Protein AF-A0A350LSG0-F1 (afdb_monomer_lite)

Radius of gyration: 17.98 Å; chains: 1; bounding box: 38×11×48 Å

Secondary structure (DSSP, 8-state):
--SSSHHHHHHHHHHHHHHHHHHHHHHHHHHHHHHHHHH--

Foldseek 3Di:
DCPPCVVVVVVVVVVVVVVVVVVVVVVVVVVVVVVVVVPDD

pLDDT: mean 89.32, std 12.07, range [52.81, 97.5]

Sequence (41 aa):
MAGHSKWANIQHRKGRQDAVRAKLFSKFSKEITVAAKMGDP

Structure (mmCIF, N/CA/C/O backbone):
data_AF-A0A350LSG0-F1
#
_entry.id   AF-A0A350LSG0-F1
#
loop_
_atom_site.group_PDB
_atom_site.id
_atom_site.type_symbol
_atom_site.label_atom_id
_atom_site.label_alt_id
_atom_site.label_comp_id
_atom_site.label_asym_id
_atom_site.label_entity_id
_atom_site.label_seq_id
_atom_site.pdbx_PDB_ins_code
_atom_site.Cartn_x
_atom_site.Cartn_y
_atom_site.Cartn_z
_atom_site.occupancy
_atom_site.B_iso_or_equiv
_atom_site.auth_seq_id
_atom_site.auth_comp_id
_atom_site.auth_asym_id
_atom_site.auth_atom_id
_atom_site.pdbx_PDB_model_num
ATOM 1 N N . MET A 1 1 ? 20.606 -9.512 -23.105 1.00 52.81 1 MET A N 1
ATOM 2 C CA . MET A 1 1 ? 20.843 -8.396 -22.163 1.00 52.81 1 MET A CA 1
ATOM 3 C C . MET A 1 1 ? 19.518 -7.822 -21.675 1.00 52.81 1 MET A C 1
ATOM 5 O O . MET A 1 1 ? 18.858 -7.119 -22.425 1.00 52.81 1 MET A O 1
ATOM 9 N N . ALA A 1 2 ? 19.162 -8.044 -20.408 1.00 59.53 2 ALA A N 1
ATOM 10 C CA . ALA A 1 2 ? 18.172 -7.229 -19.691 1.00 59.53 2 ALA A CA 1
ATOM 11 C C . ALA A 1 2 ? 18.760 -5.851 -19.292 1.00 59.53 2 ALA A C 1
ATOM 13 O O . ALA A 1 2 ? 18.495 -5.360 -18.203 1.00 59.53 2 ALA A O 1
ATOM 14 N N . GLY A 1 3 ? 19.634 -5.271 -20.126 1.00 66.69 3 GLY A N 1
ATOM 15 C CA . GLY A 1 3 ? 20.482 -4.124 -19.777 1.00 66.69 3 GLY A CA 1
ATOM 16 C C . GLY A 1 3 ? 19.748 -2.788 -19.869 1.00 66.69 3 GLY A C 1
ATOM 17 O O . GLY A 1 3 ? 19.777 -2.010 -18.924 1.00 66.69 3 GLY A O 1
ATOM 18 N N . HIS A 1 4 ? 19.011 -2.557 -2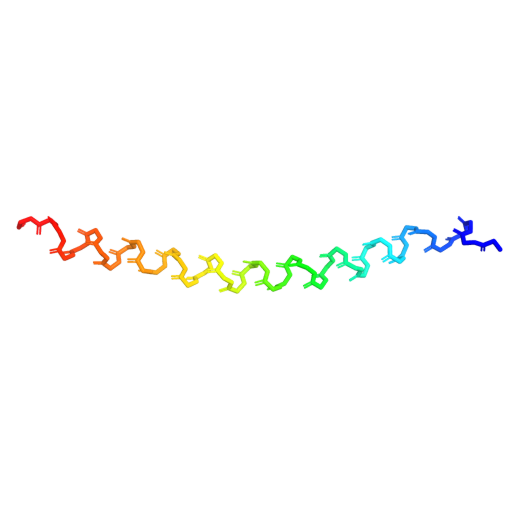0.961 1.00 72.56 4 HIS A N 1
ATOM 19 C CA . HIS A 1 4 ? 18.318 -1.283 -21.206 1.00 72.56 4 HIS A CA 1
ATOM 20 C C . HIS A 1 4 ? 16.903 -1.213 -20.602 1.00 72.56 4 HIS A C 1
ATOM 22 O O . HIS A 1 4 ? 16.377 -0.131 -20.377 1.00 72.56 4 HIS A O 1
ATOM 28 N N . SER A 1 5 ? 16.285 -2.358 -20.294 1.00 82.06 5 SER A N 1
ATOM 29 C C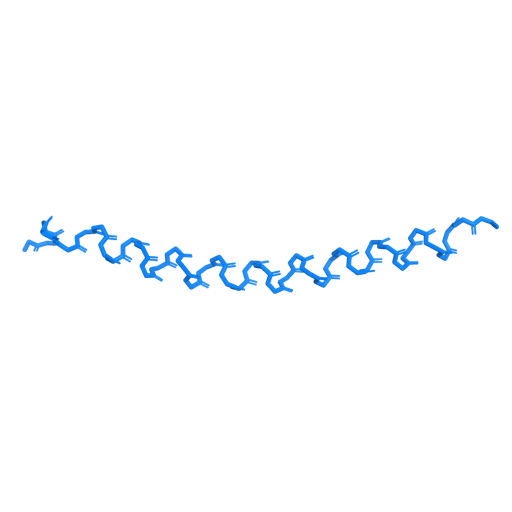A . SER A 1 5 ? 14.901 -2.455 -19.795 1.00 82.06 5 SER A CA 1
ATOM 30 C C . SER A 1 5 ? 14.791 -2.986 -18.362 1.00 82.06 5 SER A C 1
ATOM 32 O O . SER A 1 5 ? 13.684 -3.204 -17.863 1.00 82.06 5 SER A O 1
ATOM 34 N N . LYS A 1 6 ? 15.925 -3.159 -17.660 1.00 86.44 6 LYS A N 1
ATOM 35 C CA . LYS A 1 6 ? 15.964 -3.601 -16.253 1.00 86.44 6 LYS A CA 1
ATOM 36 C C . LYS A 1 6 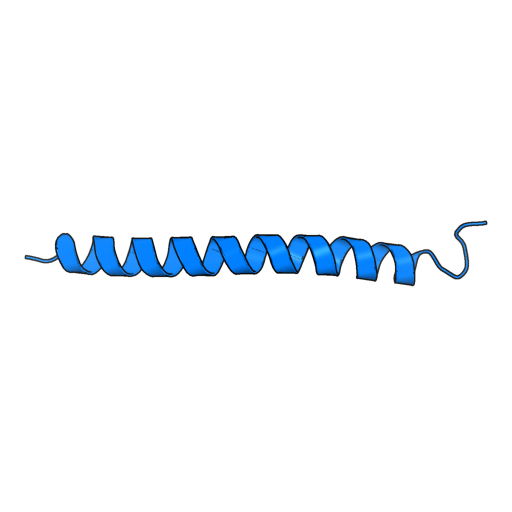? 15.029 -2.761 -15.388 1.00 86.44 6 LYS A C 1
ATOM 38 O O . LYS A 1 6 ? 14.255 -3.301 -14.601 1.00 86.44 6 LYS A O 1
ATOM 43 N N . TRP A 1 7 ? 15.109 -1.441 -15.550 1.00 90.38 7 TRP A N 1
ATOM 44 C CA . TRP A 1 7 ? 14.325 -0.506 -14.757 1.00 90.38 7 TRP A CA 1
ATOM 45 C C . TRP A 1 7 ? 12.832 -0.592 -15.070 1.00 90.38 7 TRP A C 1
ATOM 47 O O . TRP A 1 7 ? 12.042 -0.733 -14.142 1.00 90.38 7 TRP A O 1
ATOM 57 N N . ALA A 1 8 ? 12.450 -0.631 -16.349 1.00 91.06 8 ALA A N 1
ATOM 58 C CA . ALA A 1 8 ? 11.054 -0.795 -16.757 1.00 91.06 8 ALA A CA 1
ATOM 59 C C . ALA A 1 8 ? 10.434 -2.077 -16.169 1.00 91.06 8 ALA A C 1
ATOM 61 O O . ALA A 1 8 ? 9.354 -2.049 -15.580 1.00 91.06 8 ALA A O 1
ATOM 62 N N . ASN A 1 9 ? 11.160 -3.198 -16.215 1.00 91.06 9 ASN A N 1
ATOM 63 C CA . ASN A 1 9 ? 10.703 -4.460 -15.629 1.00 91.06 9 ASN A CA 1
ATOM 64 C C . ASN A 1 9 ? 10.543 -4.378 -14.102 1.00 91.06 9 ASN A C 1
ATOM 66 O O . ASN A 1 9 ? 9.569 -4.896 -13.546 1.00 91.06 9 ASN A O 1
ATOM 70 N N . ILE A 1 10 ? 11.476 -3.708 -13.416 1.00 92.88 10 ILE A N 1
ATOM 71 C CA . ILE A 1 10 ? 11.387 -3.464 -11.971 1.00 92.88 10 ILE A CA 1
ATOM 72 C C . ILE A 1 10 ? 10.176 -2.585 -11.655 1.00 92.88 10 ILE A C 1
ATOM 74 O O . ILE A 1 10 ? 9.411 -2.930 -10.756 1.00 92.88 10 ILE A O 1
ATOM 78 N N . GLN A 1 11 ? 9.969 -1.504 -12.406 1.00 94.44 11 GLN A N 1
ATOM 79 C CA . GLN A 1 11 ? 8.860 -0.574 -12.225 1.00 94.44 11 GLN A CA 1
ATOM 80 C C . GLN A 1 11 ? 7.508 -1.273 -12.396 1.00 94.44 11 GLN A C 1
ATOM 82 O O . GLN A 1 11 ? 6.659 -1.166 -11.516 1.00 94.44 11 GLN A O 1
ATOM 87 N N . HIS A 1 12 ? 7.313 -2.056 -13.462 1.00 94.56 12 HIS A N 1
ATOM 88 C CA . HIS A 1 12 ? 6.058 -2.784 -13.680 1.00 94.56 12 HIS A CA 1
ATOM 89 C C . HIS A 1 12 ? 5.794 -3.843 -12.609 1.00 94.56 12 HIS A C 1
ATOM 91 O O . HIS A 1 12 ? 4.662 -4.014 -12.150 1.00 94.56 12 HIS A O 1
ATOM 97 N N . ARG A 1 13 ? 6.831 -4.577 -12.191 1.00 95.44 13 ARG A N 1
ATOM 98 C CA . ARG A 1 13 ? 6.701 -5.564 -11.114 1.00 95.44 13 ARG A CA 1
ATOM 99 C C . ARG A 1 13 ? 6.351 -4.886 -9.791 1.00 95.44 13 ARG A C 1
ATOM 101 O O . ARG A 1 13 ? 5.427 -5.336 -9.119 1.00 95.44 13 ARG A O 1
ATOM 108 N N . LYS A 1 14 ? 7.052 -3.802 -9.449 1.00 96.44 14 LYS A N 1
ATOM 109 C CA . LYS A 1 14 ? 6.813 -3.024 -8.233 1.00 96.44 14 LYS A CA 1
ATOM 110 C C . LYS A 1 14 ? 5.413 -2.409 -8.236 1.00 96.44 14 LYS A C 1
ATOM 112 O O . LYS A 1 14 ? 4.683 -2.605 -7.277 1.00 96.44 14 LYS A O 1
ATOM 117 N N . GLY A 1 15 ? 4.990 -1.787 -9.337 1.00 97.50 15 GLY A N 1
ATOM 118 C CA . GLY A 1 15 ? 3.661 -1.183 -9.457 1.00 97.50 15 GLY A CA 1
ATOM 119 C C . GLY A 1 15 ? 2.521 -2.181 -9.230 1.00 97.50 15 GLY A C 1
ATOM 120 O O . GLY A 1 15 ? 1.577 -1.884 -8.503 1.00 97.50 15 GLY A O 1
ATOM 121 N N . ARG A 1 16 ? 2.634 -3.406 -9.766 1.00 96.81 16 ARG A N 1
ATOM 122 C CA . ARG A 1 16 ? 1.649 -4.472 -9.498 1.00 96.81 16 ARG A CA 1
ATOM 123 C C . ARG A 1 16 ? 1.623 -4.886 -8.025 1.00 96.81 16 ARG A C 1
ATOM 125 O O . ARG A 1 16 ? 0.546 -5.069 -7.466 1.00 96.81 16 ARG A O 1
ATOM 132 N N . GLN A 1 17 ? 2.789 -5.023 -7.396 1.00 97.31 17 GLN A N 1
ATOM 133 C CA . GLN A 1 17 ? 2.887 -5.377 -5.976 1.00 97.31 17 GLN A CA 1
ATOM 134 C C . GLN A 1 17 ? 2.318 -4.275 -5.076 1.00 97.31 17 GLN A C 1
ATOM 136 O O . GLN A 1 17 ? 1.565 -4.566 -4.148 1.00 97.31 17 GLN A O 1
ATOM 141 N N . ASP A 1 1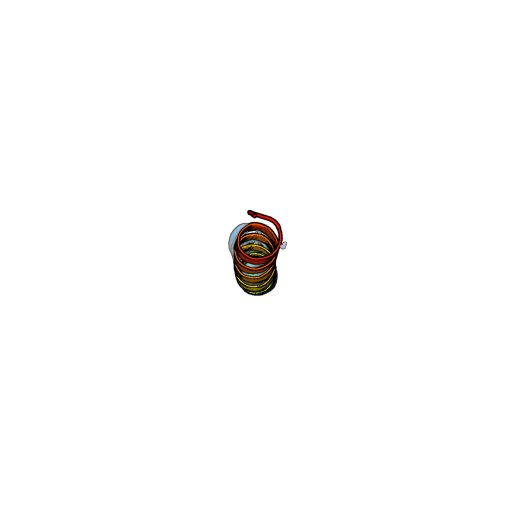8 ? 2.631 -3.019 -5.381 1.00 97.38 18 ASP A N 1
ATOM 142 C CA . ASP A 1 18 ? 2.163 -1.865 -4.622 1.00 97.38 18 ASP A CA 1
ATOM 143 C C . ASP A 1 18 ? 0.643 -1.69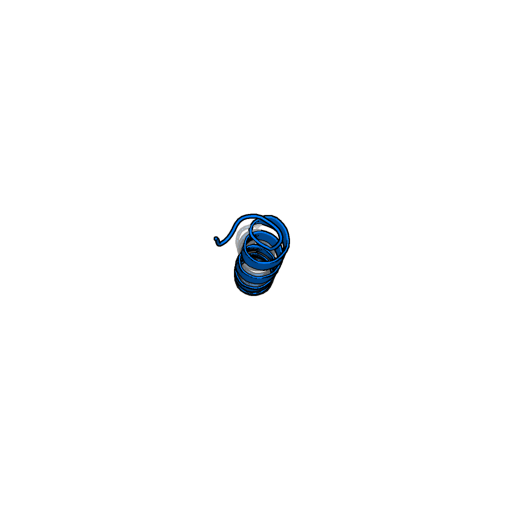5 -4.749 1.00 97.38 18 ASP A C 1
ATOM 145 O O . ASP A 1 18 ? -0.014 -1.433 -3.746 1.00 97.38 18 ASP A O 1
ATOM 149 N N . ALA A 1 19 ? 0.050 -1.955 -5.921 1.00 97.19 19 ALA A N 1
ATOM 150 C CA . ALA A 1 19 ? -1.405 -1.928 -6.097 1.00 97.19 19 ALA A CA 1
ATOM 151 C C . ALA A 1 19 ? -2.130 -2.978 -5.232 1.00 97.19 19 ALA A C 1
ATOM 153 O O . ALA A 1 19 ? -3.138 -2.678 -4.586 1.00 97.19 19 ALA A O 1
ATOM 154 N N . VAL A 1 20 ? -1.601 -4.207 -5.175 1.00 97.00 20 VAL A N 1
ATOM 155 C CA . VAL A 1 20 ? -2.150 -5.265 -4.309 1.00 97.00 20 VAL A CA 1
ATOM 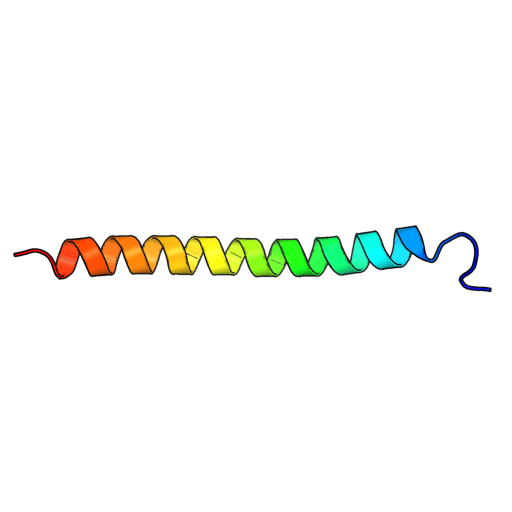156 C C . VAL A 1 20 ? -2.013 -4.876 -2.838 1.00 97.00 20 VAL A C 1
ATOM 158 O O . VAL A 1 20 ? -2.971 -4.992 -2.071 1.00 97.00 20 VAL A O 1
ATOM 161 N N . ARG A 1 21 ? -0.841 -4.365 -2.447 1.00 97.06 21 ARG A N 1
ATOM 162 C CA . ARG A 1 21 ? -0.562 -3.939 -1.074 1.00 97.06 21 ARG A CA 1
ATOM 163 C C . ARG A 1 21 ? -1.449 -2.765 -0.646 1.00 97.06 21 ARG A C 1
ATOM 165 O O . ARG A 1 21 ? -1.980 -2.791 0.460 1.00 97.06 21 ARG A O 1
ATOM 172 N N . ALA A 1 22 ? -1.672 -1.785 -1.520 1.00 97.31 22 ALA A N 1
ATOM 173 C CA . ALA A 1 22 ? -2.543 -0.643 -1.253 1.00 97.31 22 ALA A CA 1
ATOM 174 C C . ALA A 1 22 ? -3.979 -1.090 -0.943 1.00 97.31 22 ALA A C 1
ATOM 176 O O . ALA A 1 22 ? -4.557 -0.660 0.053 1.00 97.31 22 ALA A O 1
ATOM 177 N N . LYS A 1 23 ? -4.525 -2.031 -1.729 1.00 96.81 23 LYS A N 1
ATOM 178 C CA . LYS A 1 23 ? -5.865 -2.590 -1.490 1.00 96.81 23 LYS A CA 1
ATOM 179 C C . LYS A 1 23 ? -5.981 -3.265 -0.120 1.00 96.81 23 LYS A C 1
ATOM 181 O O . LYS A 1 23 ? -7.016 -3.133 0.531 1.00 96.81 23 LYS A O 1
ATOM 186 N N . LEU A 1 24 ? -4.949 -3.993 0.309 1.00 97.06 24 LEU A N 1
ATOM 187 C CA . LEU A 1 24 ? -4.923 -4.639 1.625 1.00 97.06 24 LEU A CA 1
ATOM 188 C C . LEU A 1 24 ? -4.837 -3.611 2.755 1.00 97.06 24 LEU A C 1
ATOM 190 O O . LEU A 1 24 ? -5.633 -3.674 3.687 1.00 97.06 24 LEU A O 1
ATOM 194 N N . PHE A 1 25 ? -3.956 -2.614 2.642 1.00 97.19 25 PHE A N 1
ATOM 195 C CA . PHE A 1 25 ? -3.849 -1.562 3.655 1.00 97.19 25 PHE A CA 1
ATOM 196 C C . PHE A 1 25 ? -5.137 -0.761 3.821 1.00 97.19 25 PHE A C 1
ATOM 198 O O . PHE A 1 25 ? -5.507 -0.447 4.948 1.00 97.19 25 PHE A O 1
ATOM 205 N N . SER A 1 26 ? -5.864 -0.478 2.737 1.00 96.81 26 SER A N 1
ATOM 206 C CA . SER A 1 26 ? -7.168 0.184 2.845 1.00 96.81 26 SER A CA 1
ATOM 207 C C . SER A 1 26 ? -8.192 -0.650 3.620 1.00 96.81 26 SER A C 1
ATOM 209 O O . SER A 1 26 ? -9.032 -0.078 4.310 1.00 96.81 26 SER A O 1
ATOM 211 N N . LYS A 1 27 ? -8.141 -1.987 3.526 1.00 96.31 27 LYS A N 1
ATOM 212 C CA . LYS A 1 27 ? -9.006 -2.871 4.323 1.00 96.31 27 LYS A CA 1
ATOM 213 C C . LYS A 1 27 ? -8.600 -2.857 5.792 1.00 96.31 27 LYS A C 1
ATOM 215 O O . LYS A 1 27 ? -9.436 -2.558 6.634 1.00 96.31 27 LYS A O 1
ATOM 220 N N . PHE A 1 28 ? -7.316 -3.072 6.076 1.00 97.12 28 PHE A N 1
ATOM 221 C CA . PHE A 1 28 ? -6.806 -3.073 7.447 1.00 97.12 28 PHE A CA 1
ATOM 222 C C . PHE A 1 28 ? -7.037 -1.738 8.151 1.00 97.12 28 PHE A C 1
ATOM 224 O O . PHE A 1 28 ? -7.468 -1.719 9.294 1.00 97.12 28 PHE A O 1
ATOM 231 N N . SER A 1 29 ? -6.827 -0.615 7.462 1.00 96.62 29 SER A N 1
ATOM 232 C CA . SER A 1 29 ? -7.103 0.709 8.023 1.00 96.62 29 SER A CA 1
ATOM 233 C C . SER A 1 29 ? -8.569 0.856 8.438 1.00 96.62 29 SER A C 1
ATOM 235 O O . SER A 1 29 ? -8.834 1.318 9.545 1.00 96.62 29 SER A O 1
ATOM 237 N N . LYS A 1 30 ? -9.517 0.408 7.602 1.00 95.75 30 LYS A N 1
ATOM 238 C CA . LYS A 1 30 ? -10.946 0.420 7.949 1.00 95.75 30 LYS A CA 1
ATOM 239 C C . LYS A 1 30 ? -11.250 -0.474 9.147 1.00 95.75 30 LYS A C 1
ATOM 241 O O . LYS A 1 30 ? -11.957 -0.041 10.048 1.00 95.75 30 LYS A O 1
ATOM 246 N N . GLU A 1 31 ? -10.721 -1.693 9.158 1.00 95.31 31 GLU A N 1
ATOM 247 C CA . GLU A 1 31 ? -10.936 -2.652 10.247 1.00 95.31 31 GLU A CA 1
ATOM 248 C C . GLU A 1 31 ? -10.385 -2.131 11.577 1.00 95.31 31 GLU A C 1
ATOM 250 O O . GLU A 1 31 ? -11.091 -2.181 12.579 1.00 95.31 31 GLU A O 1
ATOM 255 N N . ILE A 1 32 ? -9.187 -1.537 11.577 1.00 94.69 32 ILE A N 1
ATOM 256 C CA . ILE A 1 32 ? -8.592 -0.901 12.760 1.00 94.69 32 ILE A CA 1
ATOM 257 C C . ILE A 1 32 ? -9.486 0.234 13.266 1.00 94.69 32 ILE A C 1
ATOM 259 O O . ILE A 1 32 ? -9.771 0.303 14.457 1.00 94.69 32 ILE A O 1
ATOM 263 N N . THR A 1 33 ? -9.969 1.110 12.378 1.00 94.44 33 THR A N 1
ATOM 264 C CA . THR A 1 33 ? -10.870 2.204 12.774 1.00 94.44 33 THR A CA 1
ATOM 265 C C . THR A 1 33 ? -12.183 1.688 13.360 1.00 94.44 33 THR A C 1
ATOM 267 O O . THR A 1 33 ? -12.673 2.247 14.337 1.00 94.44 33 THR A O 1
ATOM 270 N N . VAL A 1 34 ? -12.772 0.639 12.781 1.00 94.25 34 VAL A N 1
ATOM 271 C CA . VAL A 1 34 ? -14.013 0.044 13.297 1.00 94.25 34 VAL A CA 1
ATOM 272 C C . VAL A 1 34 ? -13.771 -0.620 14.652 1.00 94.25 34 VAL A C 1
ATOM 274 O O . VAL A 1 34 ? -14.534 -0.377 15.578 1.00 94.25 34 VAL A O 1
ATOM 277 N N . ALA A 1 35 ? -12.697 -1.397 14.796 1.00 92.38 35 ALA A N 1
ATOM 278 C CA . ALA A 1 35 ? -12.335 -2.032 16.059 1.00 92.38 35 ALA A CA 1
ATOM 279 C C . ALA A 1 35 ? -12.088 -1.002 17.171 1.00 92.38 35 ALA A C 1
ATOM 281 O O . ALA A 1 35 ? -12.594 -1.179 18.272 1.00 92.38 35 ALA A O 1
ATOM 282 N N . ALA A 1 36 ? -11.393 0.100 16.867 1.00 93.12 36 ALA A N 1
ATOM 283 C CA . ALA A 1 36 ? -11.190 1.193 17.815 1.00 93.12 36 ALA A CA 1
ATOM 284 C C . ALA A 1 36 ? -12.523 1.814 18.266 1.00 93.12 36 ALA A C 1
ATOM 286 O O . ALA A 1 36 ? -12.752 1.968 19.457 1.00 93.12 36 ALA A O 1
ATOM 287 N N . LYS A 1 37 ? -13.449 2.074 17.332 1.00 88.94 37 LYS A N 1
ATOM 288 C CA . LYS A 1 37 ? -14.783 2.614 17.653 1.00 88.94 37 LYS A CA 1
ATOM 289 C C . LYS A 1 37 ? -15.666 1.668 18.467 1.00 88.94 37 LYS A C 1
ATOM 291 O O . LYS A 1 37 ? -16.533 2.143 19.181 1.00 88.94 37 LYS A O 1
ATOM 296 N N . MET A 1 38 ? -15.513 0.354 18.299 1.00 89.94 38 MET A N 1
ATOM 297 C CA . MET A 1 38 ? -16.271 -0.641 19.070 1.00 89.94 38 MET A CA 1
ATOM 298 C C . MET A 1 38 ? -15.645 -0.933 20.439 1.00 89.94 38 MET A C 1
ATOM 300 O O . MET A 1 38 ? -16.313 -1.513 21.288 1.00 89.94 38 MET A O 1
ATOM 304 N N . GLY A 1 39 ? -14.358 -0.618 20.615 1.00 78.31 39 GLY A N 1
ATOM 305 C CA . GLY A 1 39 ? -13.602 -0.876 21.840 1.00 78.31 39 GLY A CA 1
ATOM 306 C C . GLY A 1 39 ? -13.498 0.320 22.788 1.00 78.31 39 GLY A C 1
ATOM 307 O O . GLY A 1 39 ? -13.127 0.116 23.942 1.00 78.31 39 GLY A O 1
ATOM 308 N N . ASP A 1 40 ? -13.810 1.533 22.325 1.00 61.59 40 ASP A N 1
ATOM 309 C CA . ASP A 1 40 ? -14.017 2.682 23.211 1.00 61.59 40 ASP A CA 1
ATOM 310 C C . ASP A 1 40 ? -15.354 2.512 23.972 1.00 61.59 40 ASP A C 1
ATOM 312 O O . ASP A 1 40 ? -16.348 2.139 23.340 1.00 61.59 40 ASP A O 1
ATOM 316 N N . PRO A 1 41 ? -15.391 2.724 25.306 1.00 61.56 41 PRO A N 1
ATOM 317 C CA . PRO A 1 41 ? -16.625 2.690 26.097 1.00 61.56 41 PRO A CA 1
ATOM 318 C C . PRO A 1 41 ? -17.646 3.764 25.697 1.00 61.56 41 PRO A C 1
ATOM 320 O O . PRO A 1 41 ? -17.241 4.838 25.194 1.00 61.56 41 PRO A O 1
#